Protein AF-A0A948REB0-F1 (afdb_monomer)

Secondary structure (DSSP, 8-state):
-HHHHHHHHHHHHHHH-GGG--EEE-TTS-HHHHHHHHHIIIIII----EEEGGG-

Radius of gyration: 11.94 Å; Cα contacts (8 Å, |Δi|>4): 58; chains: 1; bounding box: 25×24×30 Å

Foldseek 3Di:
DVVVVVVVLVVCCVPPNLQVDAEEAEPPDDPVVVVVSCCCSCPVSNDNRYYYPVVD

pLDDT: mean 94.59, std 8.32, range [51.28, 98.56]

Structure (mmCIF, N/CA/C/O backbone):
data_AF-A0A948REB0-F1
#
_entry.id   AF-A0A948REB0-F1
#
loop_
_atom_site.group_PDB
_atom_site.id
_atom_site.type_symbol
_atom_site.label_atom_id
_atom_site.label_alt_id
_atom_site.label_comp_id
_atom_site.label_asym_id
_atom_site.label_entity_id
_atom_site.label_seq_id
_atom_site.pdbx_PDB_ins_code
_atom_site.Cartn_x
_atom_site.Cartn_y
_atom_site.Cartn_z
_atom_site.occupancy
_atom_site.B_iso_or_equiv
_atom_site.auth_seq_id
_atom_site.auth_comp_id
_atom_site.auth_asym_id
_atom_site.auth_atom_id
_atom_site.pdbx_PDB_model_num
ATOM 1 N N . ALA A 1 1 ? -2.549 -15.613 6.431 1.00 92.62 1 ALA A N 1
ATOM 2 C CA . ALA A 1 1 ? -1.541 -14.525 6.456 1.00 92.62 1 ALA A CA 1
ATOM 3 C C . ALA A 1 1 ? -2.166 -13.194 6.046 1.00 92.62 1 ALA A C 1
ATOM 5 O O . ALA A 1 1 ? -2.159 -12.274 6.852 1.00 92.62 1 ALA A O 1
ATOM 6 N N . LEU A 1 2 ? -2.767 -13.113 4.851 1.00 97.06 2 LEU A N 1
ATOM 7 C CA . LEU A 1 2 ? -3.407 -11.887 4.355 1.00 97.06 2 LEU A CA 1
ATOM 8 C C . LEU A 1 2 ? -4.545 -11.371 5.250 1.00 97.06 2 LEU A C 1
ATOM 10 O O . LEU A 1 2 ? -4.637 -10.165 5.432 1.00 97.06 2 LEU A O 1
ATOM 14 N N . ASP A 1 3 ? -5.332 -12.246 5.886 1.00 98.38 3 ASP A N 1
ATOM 15 C CA . ASP A 1 3 ? -6.414 -11.814 6.791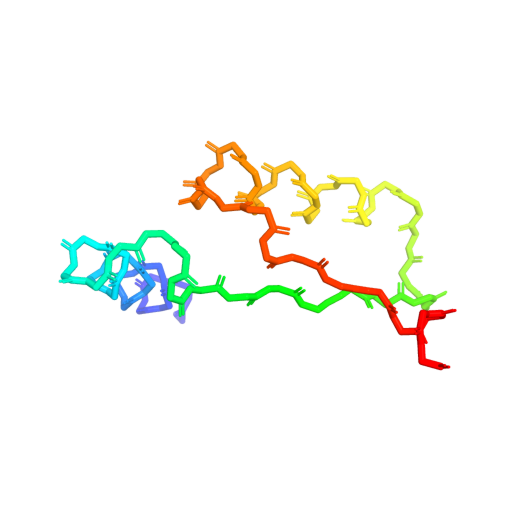 1.00 98.38 3 ASP A CA 1
ATOM 16 C C . ASP A 1 3 ? -5.900 -11.004 7.985 1.00 98.38 3 ASP A C 1
ATOM 18 O O . ASP A 1 3 ? -6.492 -10.000 8.373 1.00 98.38 3 ASP A O 1
ATOM 22 N N . ILE A 1 4 ? -4.759 -11.412 8.550 1.00 98.44 4 ILE A N 1
ATOM 23 C CA . ILE A 1 4 ? -4.128 -10.706 9.672 1.00 98.44 4 ILE A CA 1
ATOM 24 C C . ILE A 1 4 ? -3.639 -9.334 9.202 1.00 98.44 4 ILE A C 1
ATOM 26 O O . ILE A 1 4 ? -3.850 -8.340 9.894 1.00 98.44 4 ILE A O 1
ATOM 30 N N . THR A 1 5 ? -3.022 -9.268 8.019 1.00 97.88 5 THR A N 1
ATOM 31 C CA . THR A 1 5 ? -2.561 -8.010 7.420 1.00 97.88 5 THR A CA 1
ATOM 32 C C . THR A 1 5 ? -3.726 -7.065 7.142 1.00 97.88 5 THR A C 1
ATOM 34 O O . THR A 1 5 ? -3.671 -5.908 7.546 1.00 97.88 5 THR A O 1
ATOM 37 N N . ALA A 1 6 ? -4.797 -7.554 6.511 1.00 97.81 6 ALA A N 1
ATOM 38 C CA . ALA A 1 6 ? -5.983 -6.762 6.206 1.00 97.81 6 ALA A CA 1
ATOM 39 C C . ALA A 1 6 ? -6.648 -6.234 7.482 1.00 97.81 6 ALA A C 1
ATOM 41 O O . ALA A 1 6 ? -6.950 -5.045 7.563 1.00 97.81 6 ALA A O 1
ATOM 42 N N . LYS A 1 7 ? -6.799 -7.090 8.503 1.00 98.38 7 LYS A N 1
ATOM 43 C CA . LYS A 1 7 ? -7.350 -6.696 9.802 1.00 98.38 7 LYS A CA 1
ATOM 44 C C . LYS A 1 7 ? -6.526 -5.581 10.444 1.00 98.38 7 LYS A C 1
ATOM 46 O O . LYS A 1 7 ? -7.084 -4.547 10.790 1.00 98.38 7 LYS A O 1
ATOM 51 N N . LYS A 1 8 ? -5.205 -5.752 10.553 1.00 98.19 8 LYS A N 1
ATOM 52 C CA . LYS A 1 8 ? -4.340 -4.744 11.1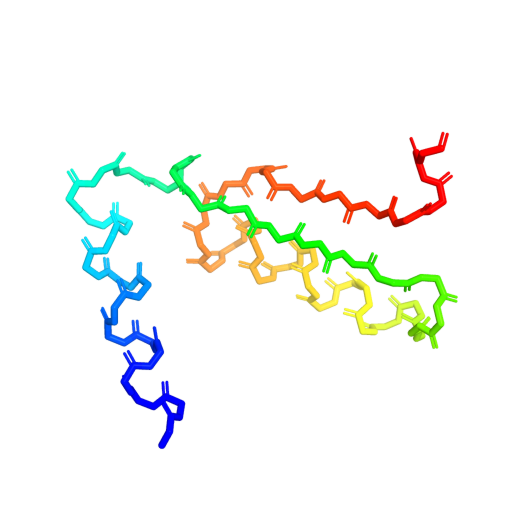86 1.00 98.19 8 LYS A CA 1
ATOM 53 C C . LYS A 1 8 ? -4.267 -3.438 10.398 1.00 98.19 8 LYS A C 1
ATOM 55 O O . LYS A 1 8 ? -4.272 -2.375 11.007 1.00 98.19 8 LYS A O 1
ATOM 60 N N . LEU A 1 9 ? -4.212 -3.495 9.066 1.00 97.75 9 LEU A N 1
ATOM 61 C CA . LEU A 1 9 ? -4.248 -2.286 8.236 1.00 97.75 9 LEU A CA 1
ATOM 62 C C . LEU A 1 9 ? -5.583 -1.547 8.384 1.00 97.75 9 LEU A C 1
ATOM 64 O O . LEU A 1 9 ? -5.579 -0.324 8.489 1.00 97.75 9 LEU A O 1
ATOM 68 N N . GLY A 1 10 ? -6.703 -2.274 8.447 1.00 97.75 10 GLY A N 1
ATOM 69 C CA . GLY A 1 10 ? -8.017 -1.697 8.731 1.00 97.75 10 GLY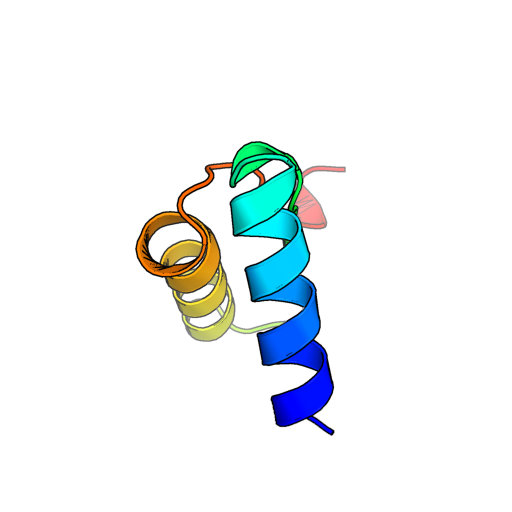 A CA 1
ATOM 70 C C . GLY A 1 10 ? -8.071 -1.026 10.104 1.00 97.75 10 GLY A C 1
ATOM 71 O O . GLY A 1 10 ? -8.431 0.140 10.193 1.00 97.75 10 GLY A O 1
ATOM 72 N N . GLU A 1 11 ? -7.621 -1.717 11.156 1.00 98.44 11 GLU A N 1
ATOM 73 C CA . GLU A 1 11 ? -7.558 -1.168 12.520 1.00 98.44 11 GLU A CA 1
ATOM 74 C C . GLU A 1 11 ? -6.705 0.107 12.592 1.00 98.44 11 GLU A C 1
ATOM 76 O O . GLU A 1 11 ? -7.115 1.093 13.207 1.00 98.44 11 GLU A O 1
ATOM 81 N N . ILE A 1 12 ? -5.536 0.118 11.941 1.00 98.31 12 ILE A N 1
ATOM 82 C CA . ILE A 1 12 ? -4.660 1.295 11.881 1.00 98.31 12 ILE A CA 1
ATOM 83 C C . ILE A 1 12 ? -5.366 2.455 11.175 1.00 98.31 12 ILE A C 1
ATOM 85 O O . ILE A 1 12 ? -5.408 3.543 11.746 1.00 98.31 12 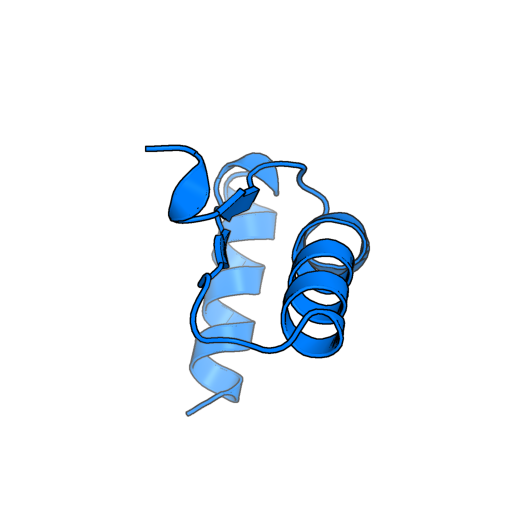ILE A O 1
ATOM 89 N N . ARG A 1 13 ? -5.953 2.213 9.994 1.00 97.62 13 ARG A N 1
ATOM 90 C CA . ARG A 1 13 ? -6.700 3.218 9.219 1.00 97.62 13 ARG A CA 1
ATOM 91 C C . ARG A 1 13 ? -7.846 3.814 10.034 1.00 97.62 13 ARG A C 1
ATOM 93 O O . ARG A 1 13 ? -8.011 5.027 10.054 1.00 97.62 13 ARG A O 1
ATOM 100 N N . ASP A 1 14 ? -8.633 2.969 10.691 1.00 97.69 14 ASP A N 1
ATOM 101 C CA . ASP A 1 14 ? -9.844 3.395 11.396 1.00 97.69 14 ASP A CA 1
ATOM 102 C C . ASP A 1 14 ? -9.512 4.129 12.707 1.00 97.69 14 ASP A C 1
ATOM 104 O O . ASP A 1 14 ? -10.259 5.011 13.125 1.00 97.69 14 ASP A O 1
ATOM 108 N N . THR A 1 15 ? -8.372 3.810 13.332 1.00 98.56 15 THR A N 1
ATOM 109 C CA . THR A 1 15 ? -7.938 4.429 14.598 1.00 98.56 15 THR A CA 1
ATOM 110 C C . THR A 1 15 ? -7.109 5.701 14.390 1.00 98.56 15 THR A C 1
ATOM 112 O O . THR A 1 15 ? -7.244 6.648 15.161 1.00 98.56 15 THR A O 1
ATOM 115 N N . HIS A 1 16 ? -6.243 5.739 13.371 1.00 98.25 16 HIS A N 1
ATOM 116 C CA . HIS A 1 16 ? -5.254 6.811 13.167 1.00 98.25 16 HIS A CA 1
ATOM 117 C C . HIS A 1 16 ? -5.469 7.614 11.872 1.00 98.25 16 HIS A C 1
ATOM 119 O O . HIS A 1 16 ? -4.727 8.561 11.613 1.00 98.25 16 HIS A O 1
ATOM 125 N N . GLY A 1 17 ? -6.483 7.269 11.075 1.00 97.75 17 GLY A N 1
ATOM 126 C CA . GLY A 1 17 ? -6.751 7.864 9.766 1.00 97.75 17 GLY A CA 1
ATOM 127 C C . GLY A 1 17 ? -6.007 7.163 8.624 1.00 97.75 17 GLY A C 1
ATOM 128 O O . GLY A 1 17 ? -5.009 6.476 8.824 1.00 97.75 17 GLY A O 1
ATOM 129 N N . SER A 1 18 ? -6.481 7.338 7.388 1.00 97.62 18 SER A N 1
ATOM 130 C CA . SER A 1 18 ? -5.877 6.709 6.201 1.00 97.62 18 SER A CA 1
ATOM 131 C C . SER A 1 18 ? -4.454 7.187 5.911 1.00 97.62 18 SER A C 1
ATOM 133 O O . SER A 1 18 ? -3.632 6.399 5.445 1.00 97.62 18 SER A O 1
ATOM 135 N N . ASP 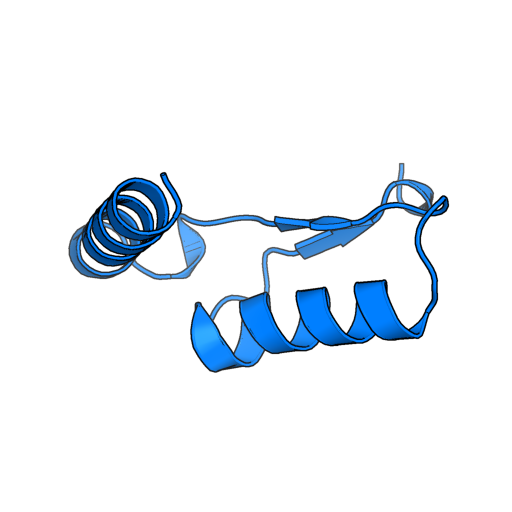A 1 19 ? -4.136 8.442 6.234 1.00 97.88 19 ASP A N 1
ATOM 136 C CA . ASP A 1 19 ? -2.806 9.025 6.027 1.00 97.88 19 ASP A CA 1
ATOM 137 C C . ASP A 1 19 ? -1.725 8.448 6.955 1.00 97.88 19 ASP A C 1
ATOM 139 O O . ASP A 1 19 ? -0.539 8.687 6.735 1.00 97.88 19 ASP A O 1
ATOM 143 N N . SER A 1 20 ? -2.085 7.627 7.947 1.00 97.69 20 SER A N 1
ATOM 144 C CA . SER A 1 20 ? -1.104 6.891 8.752 1.00 97.69 20 SER A CA 1
ATOM 145 C C . SER A 1 20 ? -0.506 5.677 8.022 1.00 97.69 20 SER A C 1
ATOM 147 O O . SER A 1 20 ? 0.348 4.988 8.580 1.00 97.69 20 SER A O 1
ATOM 149 N N . ILE A 1 21 ? -0.975 5.361 6.810 1.00 98.06 21 ILE A N 1
ATOM 150 C CA . ILE A 1 21 ? -0.523 4.223 6.002 1.00 98.06 21 ILE A CA 1
ATOM 151 C C . ILE A 1 21 ? 0.201 4.744 4.760 1.00 98.06 21 ILE A C 1
ATOM 153 O O . ILE A 1 21 ? -0.272 5.656 4.092 1.00 98.06 21 ILE A O 1
ATOM 157 N N . GLY A 1 22 ? 1.345 4.138 4.436 1.00 96.94 22 GLY A N 1
ATOM 158 C CA . GLY A 1 22 ? 2.118 4.435 3.231 1.00 96.94 22 GLY A CA 1
ATOM 159 C C . GLY A 1 22 ? 2.419 3.179 2.416 1.00 96.94 22 GLY A C 1
ATOM 160 O O . GLY A 1 22 ? 2.552 2.089 2.974 1.00 96.94 22 GLY A O 1
ATOM 161 N N . VAL A 1 23 ? 2.540 3.327 1.095 1.00 96.88 23 VAL A N 1
ATOM 162 C CA . VAL A 1 23 ? 2.886 2.231 0.173 1.00 96.88 23 VAL A CA 1
ATOM 163 C C . VAL A 1 23 ? 4.129 2.589 -0.636 1.00 96.88 23 VAL A C 1
ATOM 165 O O . VAL A 1 23 ? 4.238 3.690 -1.165 1.00 96.88 23 VAL A O 1
ATOM 168 N N . LEU A 1 24 ? 5.060 1.644 -0.764 1.00 95.62 24 LEU A N 1
ATOM 169 C CA . LEU A 1 24 ? 6.254 1.790 -1.59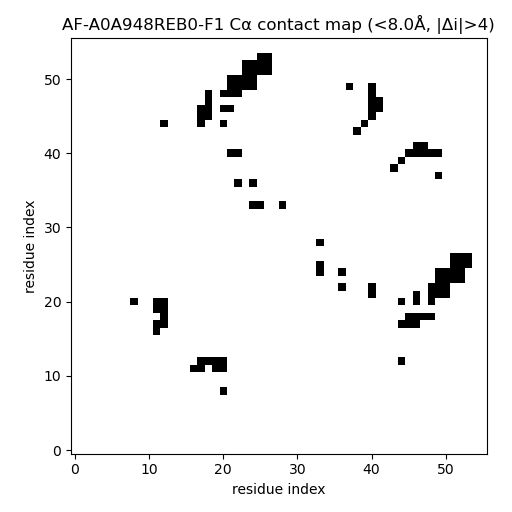6 1.00 95.62 24 LEU A CA 1
ATOM 170 C C . LEU A 1 24 ? 6.159 0.855 -2.799 1.00 95.62 24 LEU A C 1
ATOM 172 O O . LEU A 1 24 ? 5.906 -0.340 -2.656 1.00 95.62 24 LEU A O 1
ATOM 176 N N . THR A 1 25 ? 6.369 1.413 -3.984 1.00 94.50 25 THR A N 1
ATOM 177 C CA . THR A 1 25 ? 6.315 0.715 -5.271 1.00 94.50 25 THR A CA 1
ATOM 178 C C . THR A 1 25 ? 7.705 0.578 -5.889 1.00 94.50 25 THR A C 1
ATOM 180 O O . THR A 1 25 ? 8.644 1.300 -5.537 1.00 94.50 25 THR A O 1
ATOM 183 N N . SER A 1 26 ? 7.857 -0.386 -6.798 1.00 91.94 26 SER A N 1
ATOM 184 C CA . SER A 1 26 ? 9.158 -0.826 -7.302 1.00 91.94 26 SER A CA 1
ATOM 185 C C . SER A 1 26 ? 9.286 -0.612 -8.807 1.00 91.94 26 SER A C 1
ATOM 187 O O . SER A 1 2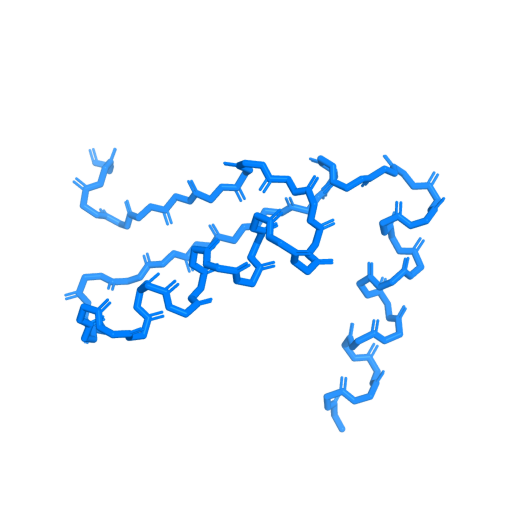6 ? 8.388 -0.953 -9.573 1.00 91.94 26 SER A O 1
ATOM 189 N N . ALA A 1 27 ? 10.466 -0.164 -9.234 1.00 90.94 27 ALA A N 1
ATOM 190 C CA . ALA A 1 27 ? 10.865 -0.048 -10.635 1.00 90.94 27 ALA A CA 1
ATOM 191 C C . ALA A 1 27 ? 11.128 -1.420 -11.268 1.00 90.94 27 ALA A C 1
ATOM 193 O O . ALA A 1 27 ? 11.309 -1.525 -12.475 1.00 90.94 27 ALA A O 1
ATOM 194 N N . LYS A 1 28 ? 11.187 -2.474 -10.444 1.00 92.19 28 LYS A N 1
ATOM 195 C CA . LYS A 1 28 ? 11.311 -3.861 -10.898 1.00 92.19 28 LYS A CA 1
ATOM 196 C C . LYS A 1 28 ? 9.952 -4.515 -11.166 1.00 92.19 28 LYS A C 1
ATOM 198 O O . LYS A 1 28 ? 9.930 -5.621 -11.693 1.00 92.19 28 LYS A O 1
ATOM 203 N N . CYS A 1 29 ? 8.854 -3.872 -10.768 1.00 92.38 29 CYS A N 1
ATOM 204 C CA . CYS A 1 29 ? 7.498 -4.313 -11.079 1.00 92.38 29 CYS A CA 1
ATOM 205 C C . CYS A 1 29 ? 7.040 -3.731 -12.419 1.00 92.38 29 CYS A C 1
ATOM 207 O O . CYS A 1 29 ? 7.576 -2.736 -12.907 1.00 92.38 29 CYS A O 1
ATOM 209 N N . THR A 1 30 ? 6.024 -4.354 -13.001 1.00 96.00 30 THR A N 1
ATOM 210 C CA . THR A 1 30 ? 5.356 -3.879 -14.214 1.00 96.00 30 THR A CA 1
ATOM 211 C C . THR A 1 30 ? 4.575 -2.586 -13.961 1.00 96.00 30 THR A C 1
ATOM 213 O O . THR A 1 30 ? 4.253 -2.220 -12.824 1.00 96.00 30 THR A O 1
ATOM 216 N N . ASN A 1 31 ? 4.230 -1.886 -15.043 1.00 94.62 31 ASN A N 1
ATOM 217 C CA . ASN A 1 31 ? 3.425 -0.668 -14.957 1.00 94.62 31 ASN A CA 1
ATOM 218 C C . ASN A 1 31 ? 2.018 -0.961 -14.420 1.00 94.62 31 ASN A C 1
ATOM 220 O O . ASN A 1 31 ? 1.457 -0.158 -13.678 1.00 94.62 31 ASN A O 1
ATOM 224 N N . GLU A 1 32 ? 1.468 -2.123 -14.755 1.00 97.56 32 GLU A N 1
ATOM 225 C CA . GLU A 1 32 ? 0.165 -2.609 -14.319 1.00 97.56 32 GLU A CA 1
ATOM 226 C C . GLU A 1 32 ? 0.145 -2.877 -12.811 1.00 97.56 32 GLU A C 1
ATOM 228 O O . GLU A 1 32 ? -0.793 -2.473 -12.123 1.00 97.56 32 GLU A O 1
ATOM 233 N N . GLU A 1 33 ? 1.196 -3.491 -12.265 1.00 96.56 33 GLU A N 1
ATOM 234 C CA . GLU A 1 33 ? 1.338 -3.692 -10.818 1.00 96.56 33 GLU A CA 1
ATOM 235 C C . GLU A 1 33 ? 1.461 -2.353 -10.086 1.00 96.56 33 GLU A C 1
ATOM 237 O O . GLU A 1 33 ? 0.774 -2.121 -9.090 1.00 96.56 33 GLU A O 1
ATOM 242 N N . ASN A 1 34 ? 2.261 -1.423 -10.613 1.00 95.50 34 ASN A N 1
ATOM 243 C CA . ASN A 1 34 ? 2.370 -0.077 -10.053 1.00 95.50 34 ASN A CA 1
ATOM 244 C C . ASN A 1 34 ? 1.034 0.680 -10.125 1.00 95.50 34 ASN A C 1
ATOM 246 O O . ASN A 1 34 ? 0.665 1.375 -9.173 1.00 95.50 34 ASN A O 1
ATOM 250 N N . TYR A 1 35 ? 0.264 0.510 -11.201 1.00 95.81 35 TYR A N 1
ATOM 251 C CA . TYR A 1 35 ? -1.091 1.047 -11.319 1.00 95.81 35 TYR A CA 1
ATOM 252 C C . TYR A 1 35 ? -2.034 0.451 -10.264 1.00 95.81 35 TYR A C 1
ATOM 254 O O . TYR A 1 35 ? -2.755 1.198 -9.599 1.00 95.81 35 TYR A O 1
ATOM 262 N N . LEU A 1 36 ? -1.999 -0.868 -10.054 1.00 98.00 36 LEU A N 1
ATOM 263 C CA . LEU A 1 36 ? -2.798 -1.536 -9.024 1.00 98.00 36 LEU A CA 1
ATOM 264 C C . LEU A 1 36 ? -2.454 -1.032 -7.622 1.00 98.00 36 LEU A C 1
ATOM 266 O O . LEU A 1 36 ? -3.370 -0.754 -6.850 1.00 98.00 36 LEU A O 1
ATOM 270 N N . MET A 1 37 ? -1.171 -0.835 -7.310 1.00 97.44 37 MET A N 1
ATOM 271 C CA . MET A 1 37 ? -0.752 -0.269 -6.024 1.00 97.44 37 MET A CA 1
ATOM 272 C C . MET A 1 37 ? -1.248 1.169 -5.855 1.00 97.44 37 MET A C 1
ATOM 274 O O . MET A 1 37 ? -1.799 1.513 -4.815 1.00 97.44 37 MET A O 1
ATOM 278 N N . ASN A 1 38 ? -1.153 1.996 -6.901 1.00 96.69 38 ASN A N 1
ATOM 279 C CA . ASN A 1 38 ? -1.707 3.352 -6.894 1.00 96.69 38 ASN A CA 1
ATOM 280 C C . ASN A 1 38 ? -3.226 3.352 -6.667 1.00 96.69 38 ASN A C 1
ATOM 282 O O . ASN A 1 38 ? -3.739 4.172 -5.902 1.00 96.69 38 ASN A O 1
ATOM 286 N N . LYS A 1 39 ? -3.949 2.429 -7.309 1.00 97.75 39 LYS A N 1
ATOM 287 C CA . LYS A 1 39 ? -5.394 2.271 -7.134 1.00 97.75 39 LYS A CA 1
ATOM 288 C C . LYS A 1 39 ? -5.734 1.808 -5.718 1.00 97.75 39 LYS A C 1
ATOM 290 O O . LYS A 1 39 ? -6.626 2.379 -5.098 1.00 97.75 39 LYS A O 1
ATOM 295 N N . PHE A 1 40 ? -5.016 0.818 -5.196 1.00 98.00 40 PHE A N 1
ATOM 296 C CA . PHE A 1 40 ? -5.197 0.313 -3.839 1.00 98.00 40 PHE A CA 1
ATOM 297 C C . PHE A 1 40 ? -4.993 1.423 -2.803 1.00 98.00 40 PHE A C 1
ATOM 299 O O . PHE A 1 40 ? -5.896 1.688 -2.012 1.00 98.00 40 PHE A O 1
ATOM 306 N N . THR A 1 41 ? -3.872 2.143 -2.850 1.00 97.81 41 THR A N 1
ATOM 307 C CA . THR A 1 41 ? -3.582 3.195 -1.867 1.00 97.81 41 THR A CA 1
ATOM 308 C C . THR A 1 41 ? -4.606 4.329 -1.924 1.00 97.81 41 THR A C 1
ATOM 310 O O . THR A 1 41 ? -5.145 4.733 -0.894 1.00 97.81 41 THR A O 1
ATOM 313 N N . ARG A 1 42 ? -4.962 4.802 -3.125 1.00 97.94 42 ARG A N 1
ATOM 314 C CA . ARG A 1 42 ? -5.868 5.952 -3.256 1.00 97.94 42 ARG A CA 1
ATOM 315 C C . ARG A 1 42 ? -7.337 5.609 -3.061 1.00 97.94 42 ARG A C 1
ATOM 317 O O . ARG A 1 42 ? -8.054 6.389 -2.451 1.00 97.94 42 ARG A O 1
ATOM 324 N N . GLN A 1 43 ? -7.801 4.477 -3.586 1.00 97.62 43 GLN A N 1
ATOM 325 C CA . GLN A 1 43 ? -9.230 4.147 -3.584 1.00 97.62 43 GLN A CA 1
ATOM 326 C C . GLN A 1 43 ? -9.637 3.199 -2.457 1.00 97.62 43 GLN A C 1
ATOM 328 O O . GLN A 1 43 ? -10.778 3.262 -2.015 1.00 97.62 43 GLN A O 1
ATOM 333 N N . VAL A 1 44 ? -8.743 2.312 -2.008 1.00 96.88 44 VAL A N 1
ATOM 334 C CA . VAL A 1 44 ? -9.067 1.311 -0.975 1.00 96.88 44 VAL A CA 1
ATOM 335 C C . VAL A 1 44 ? -8.580 1.765 0.397 1.00 96.88 44 VAL A C 1
ATOM 337 O O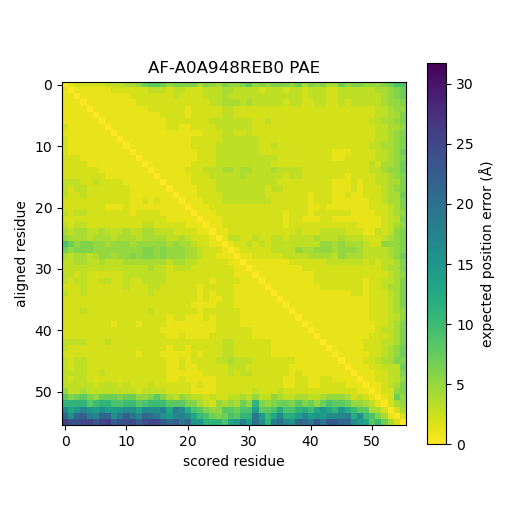 . VAL A 1 44 ? -9.338 1.710 1.364 1.00 96.88 44 VAL A O 1
ATOM 340 N N . VAL A 1 45 ? -7.331 2.231 0.493 1.00 97.25 45 VAL A N 1
ATOM 341 C CA . VAL A 1 45 ? -6.788 2.769 1.752 1.00 97.25 45 VAL A CA 1
ATOM 342 C C . VAL A 1 45 ? -7.298 4.190 1.998 1.00 97.25 45 VAL A C 1
ATOM 344 O O . VAL A 1 45 ? -7.637 4.521 3.131 1.00 97.25 45 VAL A O 1
ATOM 347 N N . GLY A 1 46 ? -7.415 5.002 0.943 1.00 97.38 46 GLY A N 1
ATOM 348 C CA . GLY A 1 46 ? -7.944 6.366 1.018 1.00 97.38 46 GLY A CA 1
ATOM 349 C C . GLY A 1 46 ? -6.886 7.419 1.343 1.00 97.38 46 GLY A C 1
ATOM 350 O O . GLY A 1 46 ? -7.194 8.402 2.011 1.00 97.38 46 GLY A O 1
ATOM 351 N N . THR A 1 47 ? -5.639 7.209 0.916 1.00 97.50 47 THR A N 1
ATOM 352 C CA . THR A 1 47 ? -4.531 8.160 1.102 1.00 97.50 47 THR A CA 1
ATOM 353 C C . THR A 1 47 ? -3.743 8.344 -0.193 1.00 97.50 47 THR A C 1
ATOM 355 O O . THR A 1 47 ? -3.774 7.503 -1.092 1.00 97.50 47 THR A O 1
ATOM 358 N N . ASN A 1 48 ? -3.019 9.457 -0.299 1.00 97.12 48 ASN A N 1
ATOM 359 C CA . ASN A 1 48 ? -2.071 9.707 -1.384 1.00 97.12 48 ASN A CA 1
ATOM 360 C C . ASN A 1 48 ? -0.623 9.355 -1.015 1.00 97.12 48 ASN A C 1
ATOM 362 O O . ASN A 1 48 ? 0.273 9.584 -1.829 1.00 97.12 48 ASN A O 1
ATOM 366 N N . ASN A 1 49 ? -0.399 8.774 0.167 1.00 97.19 49 ASN A N 1
ATOM 367 C CA . ASN A 1 49 ? 0.915 8.375 0.664 1.00 97.19 49 ASN A CA 1
ATOM 368 C C . ASN A 1 49 ? 1.429 7.126 -0.065 1.00 97.19 49 ASN A C 1
ATOM 370 O O . ASN A 1 49 ? 1.391 6.000 0.432 1.00 97.19 49 ASN A O 1
ATOM 374 N N . ILE A 1 50 ? 1.903 7.328 -1.289 1.00 95.94 50 ILE A N 1
ATOM 375 C CA . ILE A 1 50 ? 2.543 6.307 -2.109 1.00 95.94 50 ILE A CA 1
ATOM 376 C C . ILE A 1 50 ? 3.805 6.871 -2.747 1.00 95.94 50 ILE A C 1
ATOM 378 O O . ILE A 1 50 ? 3.801 7.997 -3.248 1.00 95.94 50 ILE A O 1
ATOM 382 N N . ASP A 1 51 ? 4.867 6.074 -2.750 1.00 95.06 51 ASP A N 1
ATOM 383 C CA . ASP A 1 51 ? 6.133 6.447 -3.370 1.00 95.06 51 ASP A CA 1
ATOM 384 C C . ASP A 1 51 ? 6.693 5.340 -4.267 1.00 95.06 51 ASP A C 1
ATOM 386 O O . ASP A 1 51 ? 6.261 4.185 -4.210 1.00 95.06 51 ASP A O 1
ATOM 390 N N . HIS A 1 52 ? 7.637 5.698 -5.132 1.00 90.19 52 HIS A N 1
ATOM 391 C CA . HIS A 1 52 ? 8.267 4.807 -6.099 1.00 90.19 52 HIS A CA 1
ATOM 392 C C . HIS A 1 52 ? 9.787 4.932 -6.016 1.00 90.19 52 HIS A C 1
ATOM 394 O O . HIS A 1 52 ? 10.320 6.034 -5.975 1.00 90.19 52 HIS A O 1
ATOM 400 N N . CYS A 1 53 ? 10.504 3.808 -6.058 1.00 84.56 53 CYS A N 1
ATOM 401 C CA . CYS A 1 53 ? 11.961 3.800 -5.859 1.00 84.56 53 CYS A CA 1
ATOM 402 C C . CYS A 1 53 ? 12.781 4.642 -6.859 1.00 84.56 53 CYS A C 1
ATOM 404 O O . CYS A 1 53 ? 13.901 5.009 -6.537 1.00 84.56 53 CYS A O 1
ATOM 406 N N . ALA A 1 54 ? 12.241 4.993 -8.033 1.00 72.94 54 ALA A N 1
ATOM 407 C CA . ALA A 1 54 ? 12.891 5.924 -8.970 1.00 72.94 54 ALA A CA 1
ATOM 408 C C . ALA A 1 54 ? 12.735 7.415 -8.590 1.00 72.94 54 ALA A C 1
ATOM 410 O O . ALA A 1 54 ? 13.147 8.283 -9.353 1.00 72.94 54 ALA A O 1
ATOM 411 N N . ARG A 1 55 ? 12.088 7.714 -7.457 1.00 63.06 55 ARG A N 1
ATOM 412 C CA . ARG A 1 55 ? 11.898 9.067 -6.913 1.00 63.06 55 ARG A CA 1
ATOM 413 C C . ARG A 1 55 ? 12.874 9.398 -5.765 1.00 63.06 55 ARG A C 1
ATOM 415 O O . ARG A 1 55 ? 12.774 10.483 -5.198 1.00 63.06 55 ARG A O 1
ATOM 422 N N . LEU A 1 56 ? 13.780 8.467 -5.443 1.00 51.28 56 LEU A N 1
ATOM 423 C CA . LEU A 1 56 ? 14.967 8.652 -4.597 1.00 51.28 56 LEU A CA 1
ATOM 424 C C . LEU A 1 56 ? 16.160 9.038 -5.480 1.00 51.28 56 LEU A C 1
ATOM 426 O O . LEU A 1 56 ? 16.423 10.252 -5.593 1.00 51.28 56 LEU A O 1
#

Solvent-accessible surface area (backbone atoms only — not comparable to full-atom values): 3344 Å² total; per-residue (Å²): 114,67,66,60,52,53,51,51,53,48,53,47,31,76,74,66,37,33,77,74,48,74,47,83,41,59,82,89,52,55,73,66,56,49,48,49,52,52,46,42,39,46,74,70,56,55,22,83,51,63,49,47,63,87,76,116

Sequence (56 aa):
ALDITAKKLGEIRDTHGSDSIGVLTSAKCTNEENYLM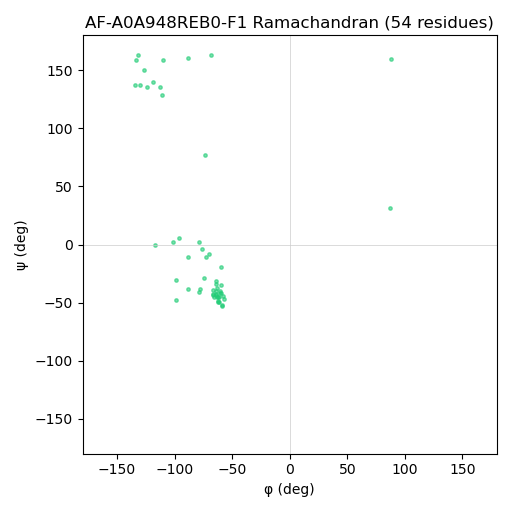NKFTRQVVGTNNIDHCARL

Nearest PDB structures (foldseek):
  1z5z-assembly2_B  TM=4.791E-01  e=3.295E+00  Saccharolobus solfataricus P2
  7auc-assembly1_A  TM=4.325E-01  e=7.500E+00  Homo sapiens
  7z8s-assembly1_E  TM=4.422E-01  e=8.602E+00  Thermochaetoides thermophila

Mean predicted aligned error: 2.96 Å